Protein AF-A0A933H0W3-F1 (afdb_monomer)

pLDDT: mean 77.15, std 14.76, range [38.09, 90.38]

Radius of gyration: 19.63 Å; Cα contacts (8 Å, |Δi|>4): 93; chains: 1; bounding box: 36×43×75 Å

Foldseek 3Di:
DDDVVVVVVLVPFLCDDPNLLLLLLLLCLLPVVSVVDDPVLSVQLSVQLRVVLVPDDPVVSVVLVVLSVVLQVVCCVVPVGGLSPDDSVSVVVSLVCLCVPPDVVSNVSSVVSSVSSVSSNCVDPVNCVVVVNDPPPPPDDDPPVPPPDD

Mean predicted aligned error: 10.89 Å

Structure (mmCIF, N/CA/C/O backbone):
data_AF-A0A933H0W3-F1
#
_entry.id   AF-A0A933H0W3-F1
#
loop_
_atom_site.group_PDB
_atom_site.id
_atom_site.type_symbol
_atom_site.label_atom_id
_atom_site.label_alt_id
_atom_site.label_comp_id
_atom_site.label_asym_id
_atom_site.label_entity_id
_atom_site.label_seq_id
_atom_site.pdbx_PDB_ins_code
_atom_site.Cartn_x
_atom_site.Cartn_y
_atom_site.Cartn_z
_atom_site.occupancy
_atom_site.B_iso_or_equiv
_atom_site.auth_seq_id
_atom_site.auth_comp_id
_atom_site.auth_asym_id
_atom_site.auth_atom_id
_atom_site.pdbx_PDB_model_num
ATOM 1 N N . MET A 1 1 ? 11.218 25.463 -23.308 1.00 41.47 1 MET A N 1
ATOM 2 C CA . MET A 1 1 ? 11.767 24.186 -23.848 1.00 41.47 1 MET A CA 1
ATOM 3 C C . MET A 1 1 ? 12.612 23.532 -22.749 1.00 41.47 1 MET A C 1
ATOM 5 O O . MET A 1 1 ? 13.811 23.359 -22.886 1.00 41.47 1 MET A O 1
ATOM 9 N N . ASP A 1 2 ? 12.105 23.312 -21.536 1.00 49.50 2 ASP A N 1
ATOM 10 C CA . ASP A 1 2 ? 10.985 22.430 -21.129 1.00 49.50 2 ASP A CA 1
ATOM 11 C C . ASP A 1 2 ? 11.158 20.952 -21.491 1.00 49.50 2 ASP A C 1
ATOM 13 O O . ASP A 1 2 ? 10.230 20.286 -21.919 1.00 49.50 2 ASP A O 1
ATOM 17 N N . ARG A 1 3 ? 12.372 20.418 -21.316 1.00 43.12 3 ARG A N 1
ATOM 18 C CA . ARG A 1 3 ? 12.546 18.977 -21.042 1.00 43.12 3 ARG A CA 1
ATOM 19 C C . ARG A 1 3 ? 13.335 18.702 -19.767 1.00 43.12 3 ARG A C 1
ATOM 21 O O . ARG A 1 3 ? 13.042 17.738 -19.081 1.00 43.12 3 ARG A O 1
ATOM 28 N N . ALA A 1 4 ? 14.273 19.574 -19.390 1.00 41.75 4 ALA A N 1
ATOM 29 C CA . ALA A 1 4 ? 15.079 19.383 -18.179 1.00 41.75 4 ALA A CA 1
ATOM 30 C C . ALA A 1 4 ? 14.308 19.656 -16.867 1.00 41.75 4 ALA A C 1
ATOM 32 O O . ALA A 1 4 ? 14.554 18.995 -15.862 1.00 41.75 4 ALA A O 1
ATOM 33 N N . LYS A 1 5 ? 13.331 20.579 -16.875 1.00 38.09 5 LYS A N 1
ATOM 34 C CA . LYS A 1 5 ? 12.482 20.877 -15.700 1.00 38.09 5 LYS A CA 1
ATOM 35 C C . LYS A 1 5 ? 11.444 19.783 -15.412 1.00 38.09 5 LYS A C 1
ATOM 37 O O . LYS A 1 5 ? 11.081 19.570 -14.255 1.00 38.09 5 LYS A O 1
ATOM 42 N N . GLU A 1 6 ? 11.013 19.062 -16.446 1.00 40.62 6 GLU A N 1
ATOM 43 C CA . GLU A 1 6 ? 10.058 17.952 -16.334 1.00 40.62 6 GLU A CA 1
ATOM 44 C C . GLU A 1 6 ? 10.725 16.671 -15.803 1.00 40.62 6 GLU A C 1
ATOM 46 O O . GLU A 1 6 ? 10.095 15.898 -15.087 1.00 40.62 6 GLU A O 1
ATOM 51 N N . SER A 1 7 ? 12.027 16.491 -16.059 1.00 41.16 7 SER A N 1
ATOM 52 C CA . SER A 1 7 ? 12.838 15.420 -15.463 1.00 41.16 7 SER A CA 1
ATOM 53 C C . SER A 1 7 ? 13.084 15.634 -13.967 1.00 41.16 7 SER A C 1
ATOM 55 O O . SER A 1 7 ? 12.970 14.690 -13.194 1.00 41.16 7 SER A O 1
ATOM 57 N N . ALA A 1 8 ? 13.366 16.872 -13.545 1.00 39.56 8 ALA A N 1
ATOM 58 C CA . ALA A 1 8 ? 13.636 17.192 -12.140 1.00 39.56 8 ALA A CA 1
ATOM 59 C C . ALA A 1 8 ? 12.360 17.203 -11.276 1.00 39.56 8 ALA A C 1
ATOM 61 O O . ALA A 1 8 ? 12.391 16.792 -10.121 1.00 39.56 8 ALA A O 1
ATOM 62 N N . SER A 1 9 ? 11.209 17.581 -11.849 1.00 39.72 9 SER A N 1
ATOM 63 C CA . SER A 1 9 ? 9.909 17.488 -11.157 1.00 39.72 9 SER A CA 1
ATOM 64 C C . SER A 1 9 ? 9.372 16.046 -11.072 1.00 39.72 9 SER A C 1
ATOM 66 O O . SER A 1 9 ? 8.391 15.798 -10.378 1.00 39.72 9 SER A O 1
ATOM 68 N N . ARG A 1 10 ? 10.008 15.088 -11.767 1.00 45.53 10 ARG A N 1
ATOM 69 C CA . ARG A 1 10 ? 9.689 13.649 -11.724 1.00 45.53 10 ARG A CA 1
ATOM 70 C C . ARG A 1 10 ? 10.429 12.879 -10.626 1.00 45.53 10 ARG A C 1
ATOM 72 O O . ARG A 1 10 ? 10.092 11.721 -10.402 1.00 45.53 10 ARG A O 1
ATOM 79 N N . GLU A 1 11 ? 11.400 13.482 -9.938 1.00 44.47 11 GLU A N 1
ATOM 80 C CA . GLU A 1 11 ? 12.130 12.800 -8.855 1.00 44.47 11 GLU A CA 1
ATOM 81 C C . GLU A 1 11 ? 11.410 12.867 -7.495 1.00 44.47 11 GLU A C 1
ATOM 83 O O . GLU A 1 11 ? 11.644 12.023 -6.625 1.00 44.47 11 GLU A O 1
ATOM 88 N N . GLU A 1 12 ? 10.430 13.765 -7.341 1.00 54.31 12 GLU A N 1
ATOM 89 C CA . GLU A 1 12 ? 9.486 13.770 -6.215 1.00 54.31 12 GLU A CA 1
ATOM 90 C C . GLU A 1 12 ? 8.259 12.893 -6.502 1.00 54.31 12 GLU A C 1
ATOM 92 O O . GLU A 1 12 ? 7.108 13.329 -6.465 1.00 54.31 12 GLU A O 1
ATOM 97 N N . GLY A 1 13 ? 8.509 11.621 -6.798 1.00 65.19 13 GLY A N 1
ATOM 98 C CA . GLY A 1 13 ? 7.460 10.622 -6.975 1.00 65.19 13 GLY A CA 1
ATOM 99 C C . GLY A 1 13 ? 6.496 10.531 -5.782 1.00 65.19 13 GLY A C 1
ATOM 100 O O . GLY A 1 13 ? 6.823 10.882 -4.641 1.00 65.19 13 GLY A O 1
ATOM 101 N N . PHE A 1 14 ? 5.296 10.004 -6.022 1.00 75.06 14 PHE A N 1
ATOM 102 C CA . PHE A 1 14 ? 4.338 9.620 -4.984 1.00 75.06 14 PHE A CA 1
ATOM 103 C C . PHE A 1 14 ? 4.996 8.790 -3.875 1.00 75.06 14 PHE A C 1
ATOM 105 O O . PHE A 1 14 ? 4.824 9.076 -2.682 1.00 75.06 14 PHE A O 1
ATOM 112 N N . ALA A 1 15 ? 5.789 7.797 -4.271 1.00 73.25 15 ALA A N 1
ATOM 113 C CA . ALA A 1 15 ? 6.636 7.042 -3.373 1.00 73.25 15 ALA A CA 1
ATOM 114 C C . ALA A 1 15 ? 7.936 7.824 -3.170 1.00 73.25 15 ALA A C 1
ATOM 116 O O . ALA A 1 15 ? 8.951 7.453 -3.738 1.00 73.25 15 ALA A O 1
ATOM 117 N N . SER A 1 16 ? 7.940 8.897 -2.378 1.00 73.62 16 SER A N 1
ATOM 118 C CA . SER A 1 16 ? 9.148 9.647 -1.984 1.00 73.62 16 SER A CA 1
ATOM 119 C C . SER A 1 16 ? 9.323 9.680 -0.460 1.00 73.62 16 SER A C 1
ATOM 121 O O . SER A 1 16 ? 8.357 9.552 0.301 1.00 73.62 16 SER A O 1
ATOM 123 N N . GLY A 1 17 ? 10.577 9.799 -0.003 1.00 78.50 17 GLY A N 1
ATOM 124 C CA . GLY A 1 17 ? 10.944 9.936 1.413 1.00 78.50 17 GLY A CA 1
ATOM 125 C C . GLY A 1 17 ? 10.245 8.934 2.345 1.00 78.50 17 GLY A C 1
ATOM 126 O O . GLY A 1 17 ? 10.244 7.728 2.107 1.00 78.50 17 GLY A O 1
ATOM 127 N N . SER A 1 18 ? 9.593 9.445 3.395 1.00 77.56 18 SER A N 1
ATOM 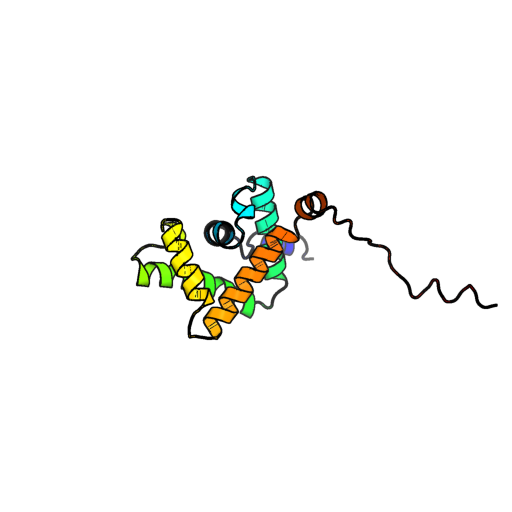128 C CA . SER A 1 18 ? 8.888 8.637 4.409 1.00 77.56 18 SER A CA 1
ATOM 129 C C . SER A 1 18 ? 7.720 7.802 3.849 1.00 77.56 18 SER A C 1
ATOM 131 O O . SER A 1 18 ? 7.378 6.764 4.423 1.00 77.56 18 SER A O 1
ATOM 133 N N . ARG A 1 19 ? 7.124 8.198 2.710 1.00 80.44 19 ARG A N 1
ATOM 134 C CA . ARG A 1 19 ? 6.038 7.428 2.075 1.00 80.44 19 ARG A CA 1
ATOM 135 C C . ARG A 1 19 ? 6.547 6.142 1.433 1.00 80.44 19 ARG A C 1
ATOM 137 O O . ARG A 1 19 ? 5.809 5.163 1.446 1.00 80.44 19 ARG A O 1
ATOM 144 N N . ARG A 1 20 ? 7.796 6.109 0.940 1.00 83.38 20 ARG A N 1
ATOM 145 C CA . ARG A 1 20 ? 8.435 4.873 0.434 1.00 83.38 20 ARG A CA 1
ATOM 146 C C . ARG A 1 20 ? 8.474 3.803 1.515 1.00 83.38 20 ARG A C 1
ATOM 148 O O . ARG A 1 20 ? 8.025 2.685 1.296 1.00 83.38 20 ARG A O 1
ATOM 155 N N . GLU A 1 21 ? 8.951 4.182 2.697 1.00 83.75 21 GLU A N 1
ATOM 156 C CA . GLU A 1 21 ? 9.053 3.285 3.850 1.00 83.75 21 GLU A CA 1
ATOM 157 C C . GLU A 1 21 ? 7.681 2.792 4.315 1.00 83.75 21 GLU A C 1
ATOM 159 O O . GLU A 1 21 ? 7.511 1.619 4.643 1.00 83.75 21 GLU A O 1
ATOM 164 N N . HIS A 1 22 ? 6.678 3.675 4.321 1.00 82.88 22 HIS A N 1
ATOM 165 C CA . HIS A 1 22 ? 5.312 3.291 4.668 1.00 82.88 22 HIS A CA 1
ATOM 166 C C . HIS A 1 22 ? 4.738 2.304 3.636 1.00 82.88 22 HIS A C 1
ATOM 168 O O . HIS A 1 22 ? 4.234 1.247 4.014 1.00 82.88 22 HIS A O 1
ATOM 174 N N . LEU A 1 23 ? 4.841 2.618 2.341 1.00 84.38 23 LEU A N 1
ATOM 175 C CA . LEU A 1 23 ? 4.374 1.749 1.257 1.00 84.38 23 LEU A CA 1
ATOM 176 C C . LEU A 1 23 ? 5.039 0.376 1.309 1.00 84.38 23 LEU A C 1
ATOM 178 O O . LEU A 1 23 ? 4.353 -0.633 1.174 1.00 84.38 23 LEU A O 1
ATOM 182 N N . TRP A 1 24 ? 6.347 0.338 1.563 1.00 86.44 24 TRP A N 1
ATOM 183 C CA . TRP A 1 24 ? 7.088 -0.908 1.703 1.00 86.44 24 TRP A CA 1
ATOM 184 C C . TRP A 1 24 ? 6.593 -1.751 2.885 1.00 86.44 24 TRP A C 1
ATOM 186 O O . TRP A 1 24 ? 6.291 -2.929 2.713 1.00 86.44 24 TRP A O 1
ATOM 196 N N . ALA A 1 25 ? 6.397 -1.141 4.059 1.00 85.12 25 ALA A N 1
ATOM 197 C CA . ALA A 1 25 ? 5.886 -1.842 5.239 1.00 85.12 25 ALA A CA 1
ATOM 198 C C . ALA A 1 25 ? 4.480 -2.440 5.032 1.00 85.12 25 ALA A C 1
ATOM 200 O O . ALA A 1 25 ? 4.128 -3.429 5.679 1.00 85.12 25 ALA A O 1
ATOM 201 N N . ILE A 1 26 ? 3.664 -1.843 4.155 1.00 85.44 26 ILE A N 1
ATOM 202 C CA . ILE A 1 26 ? 2.382 -2.419 3.725 1.00 85.44 26 ILE A CA 1
ATOM 203 C C . ILE A 1 26 ? 2.614 -3.544 2.702 1.00 85.44 26 ILE A C 1
ATOM 205 O O . ILE A 1 26 ? 2.007 -4.611 2.821 1.00 85.44 26 ILE A O 1
ATOM 209 N N . ALA A 1 27 ? 3.489 -3.325 1.715 1.00 85.94 27 ALA A N 1
ATOM 210 C CA . ALA A 1 27 ? 3.798 -4.283 0.654 1.00 85.94 27 ALA A CA 1
ATOM 211 C C . ALA A 1 27 ? 4.266 -5.634 1.207 1.00 85.94 27 ALA A C 1
ATOM 213 O O . ALA A 1 27 ? 3.737 -6.661 0.794 1.00 85.94 27 ALA A O 1
ATOM 214 N N . GLU A 1 28 ? 5.161 -5.637 2.200 1.00 86.75 28 GLU A N 1
ATOM 215 C CA . GLU A 1 28 ? 5.667 -6.855 2.855 1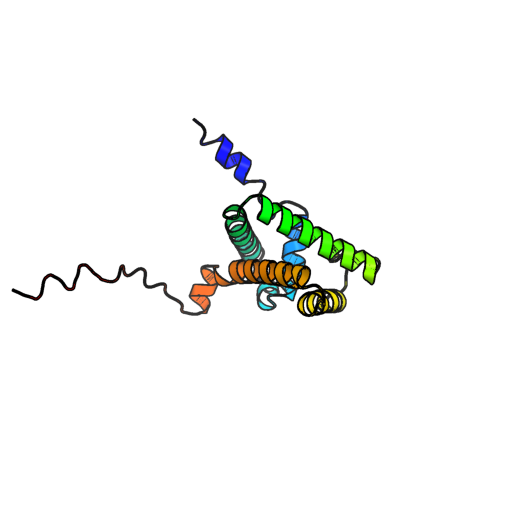.00 86.75 28 GLU A CA 1
ATOM 216 C C . GLU A 1 28 ? 4.564 -7.738 3.455 1.00 86.75 28 GLU A C 1
ATOM 21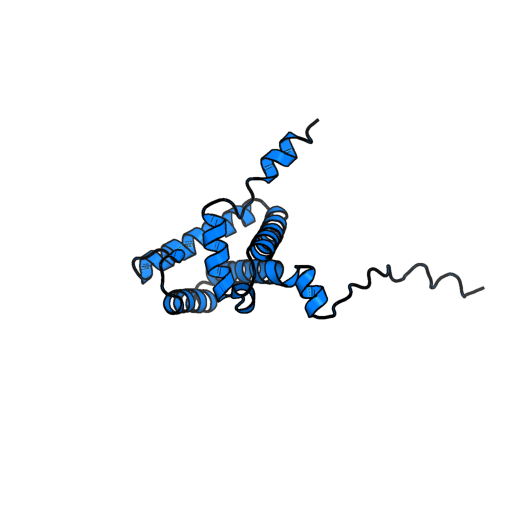8 O O . GLU A 1 28 ? 4.730 -8.950 3.602 1.00 86.75 28 GLU A O 1
ATOM 223 N N . ARG A 1 29 ? 3.435 -7.139 3.847 1.00 86.44 29 ARG A N 1
ATOM 224 C CA . ARG A 1 29 ? 2.309 -7.869 4.445 1.00 86.44 29 ARG A CA 1
ATOM 225 C C . ARG A 1 29 ? 1.273 -8.283 3.411 1.00 86.44 29 ARG A C 1
ATOM 227 O O . ARG A 1 29 ? 0.703 -9.362 3.522 1.00 86.44 29 ARG A O 1
ATOM 234 N N . ILE A 1 30 ? 1.032 -7.440 2.408 1.00 83.88 30 ILE A N 1
ATOM 235 C CA . ILE A 1 30 ? 0.045 -7.705 1.353 1.00 83.88 30 ILE A CA 1
ATOM 236 C C . ILE A 1 30 ? 0.582 -8.682 0.303 1.00 83.88 30 ILE A C 1
ATOM 238 O O . ILE A 1 30 ? -0.181 -9.487 -0.229 1.00 83.88 30 ILE A O 1
ATOM 242 N N . VAL A 1 31 ? 1.882 -8.623 0.017 1.00 82.00 31 VAL A N 1
ATOM 243 C CA . VAL A 1 31 ? 2.577 -9.469 -0.953 1.00 82.00 31 VAL A CA 1
ATOM 244 C C . VAL A 1 31 ? 3.679 -10.223 -0.203 1.00 82.00 31 VAL A C 1
ATOM 246 O O . VAL A 1 31 ? 4.818 -9.768 -0.179 1.00 82.00 31 VAL A O 1
ATOM 249 N N . PRO A 1 32 ? 3.383 -11.378 0.426 1.00 75.06 32 PRO A N 1
ATOM 250 C CA . PRO A 1 32 ? 4.378 -12.129 1.197 1.00 75.06 32 PRO A CA 1
ATOM 251 C C . PRO A 1 32 ? 5.682 -12.440 0.435 1.00 75.06 32 PRO A C 1
ATOM 253 O O . PRO A 1 32 ? 6.749 -12.388 1.046 1.00 75.06 32 PRO A O 1
ATOM 256 N N . PRO A 1 33 ? 5.660 -12.706 -0.890 1.00 74.00 33 PRO A N 1
ATOM 257 C CA . PRO A 1 33 ? 6.890 -12.847 -1.668 1.00 74.00 33 PRO A CA 1
ATOM 258 C C . PRO A 1 33 ? 7.752 -11.578 -1.741 1.00 74.00 33 PRO A C 1
ATOM 260 O O . PRO A 1 33 ? 8.966 -11.694 -1.881 1.00 74.00 33 PRO A O 1
ATOM 263 N N . ALA A 1 34 ? 7.169 -10.380 -1.601 1.00 75.06 34 ALA A N 1
ATOM 264 C CA . ALA A 1 34 ? 7.916 -9.124 -1.637 1.00 75.06 34 ALA A CA 1
ATOM 265 C C . ALA A 1 34 ? 8.885 -8.971 -0.451 1.00 75.06 34 ALA A C 1
ATOM 267 O O . ALA A 1 34 ? 9.901 -8.300 -0.585 1.00 75.06 34 ALA A O 1
ATOM 268 N N . ALA A 1 35 ? 8.633 -9.647 0.677 1.00 76.88 35 ALA A N 1
ATOM 269 C CA . ALA A 1 35 ? 9.538 -9.642 1.832 1.00 76.88 35 ALA A CA 1
ATOM 270 C C . ALA A 1 35 ? 10.896 -10.322 1.558 1.00 76.88 35 ALA A C 1
ATOM 272 O O . ALA A 1 35 ? 11.814 -10.199 2.362 1.00 76.88 35 ALA A O 1
ATOM 273 N N . ARG A 1 36 ? 11.024 -11.060 0.447 1.00 80.50 36 ARG A N 1
ATOM 274 C CA . ARG A 1 36 ? 12.268 -11.725 0.023 1.00 80.50 36 ARG A CA 1
ATOM 275 C C . ARG A 1 36 ? 13.049 -10.939 -1.030 1.00 80.50 36 ARG A C 1
ATOM 277 O O . ARG A 1 36 ? 14.067 -11.425 -1.507 1.00 80.50 36 ARG A O 1
ATOM 284 N N . LEU A 1 37 ? 12.555 -9.768 -1.421 1.00 82.25 37 LEU A N 1
ATOM 285 C CA . LEU A 1 37 ? 13.209 -8.939 -2.422 1.00 82.25 37 LEU A CA 1
ATOM 286 C C . LEU A 1 37 ? 14.452 -8.270 -1.846 1.00 82.25 37 LEU A C 1
ATOM 288 O O . LEU A 1 37 ? 14.452 -7.806 -0.707 1.00 82.25 37 LEU A O 1
ATOM 292 N N . ASP A 1 38 ? 15.497 -8.213 -2.664 1.00 84.81 38 ASP A N 1
ATOM 293 C CA . ASP A 1 38 ? 16.695 -7.441 -2.379 1.00 84.81 38 ASP A CA 1
ATOM 294 C C . ASP A 1 38 ? 16.436 -5.935 -2.57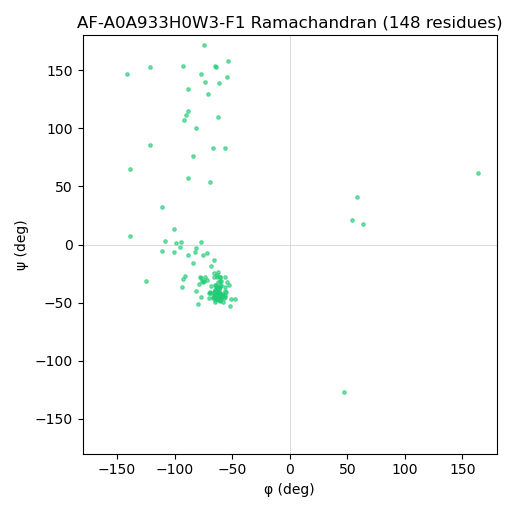3 1.00 84.81 38 ASP A C 1
ATOM 296 O O . ASP A 1 38 ? 15.387 -5.503 -3.064 1.00 84.81 38 ASP A O 1
ATOM 300 N N . GLU A 1 39 ? 17.400 -5.101 -2.182 1.00 83.88 39 GLU A N 1
ATOM 301 C CA . GLU A 1 39 ? 17.245 -3.643 -2.261 1.00 83.88 39 GLU A CA 1
ATOM 302 C C . GLU A 1 39 ? 17.055 -3.162 -3.714 1.00 83.88 39 GLU A C 1
ATOM 304 O O . GLU A 1 39 ? 16.297 -2.225 -3.971 1.00 83.88 39 GLU A O 1
ATOM 309 N N . SER A 1 40 ? 17.667 -3.842 -4.692 1.00 84.44 40 SER A N 1
ATOM 310 C CA . SER A 1 40 ? 17.512 -3.506 -6.112 1.00 84.44 40 SER A CA 1
ATOM 311 C C . SER A 1 40 ? 16.079 -3.758 -6.604 1.00 84.44 40 SER A C 1
ATOM 313 O O . SER A 1 40 ? 15.454 -2.869 -7.197 1.00 84.44 40 SER A O 1
ATOM 315 N N . ALA A 1 41 ? 15.505 -4.914 -6.259 1.00 84.19 41 ALA A N 1
ATOM 316 C CA . ALA A 1 41 ? 14.117 -5.255 -6.531 1.00 84.19 41 ALA A CA 1
ATOM 317 C C . ALA A 1 41 ? 13.129 -4.353 -5.788 1.00 84.19 41 ALA A C 1
ATOM 319 O O . ALA A 1 41 ? 12.071 -4.023 -6.328 1.00 84.19 41 ALA A O 1
ATOM 320 N N . ARG A 1 42 ? 13.464 -3.926 -4.566 1.00 87.88 42 ARG A N 1
ATOM 321 C CA . ARG A 1 42 ? 12.671 -2.963 -3.793 1.00 87.88 42 ARG A CA 1
ATOM 322 C C . ARG A 1 42 ? 12.593 -1.609 -4.495 1.00 87.88 42 ARG A C 1
ATOM 324 O O . ARG A 1 42 ? 11.505 -1.041 -4.613 1.00 87.88 42 ARG A O 1
ATOM 331 N N . ILE A 1 43 ? 13.716 -1.097 -4.998 1.00 87.19 43 ILE A N 1
ATOM 332 C CA . ILE A 1 43 ? 13.756 0.164 -5.753 1.00 87.19 43 ILE A CA 1
ATOM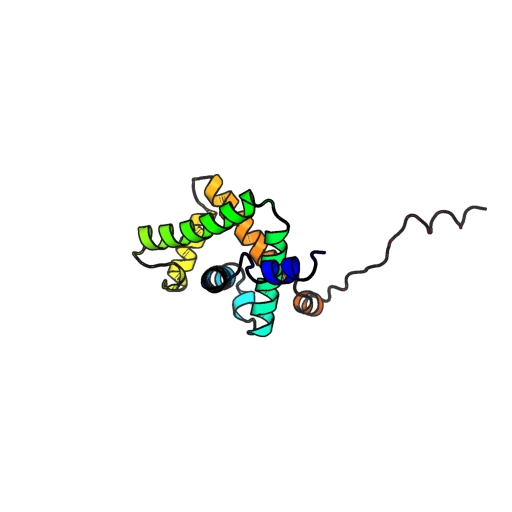 333 C C . ILE A 1 43 ? 12.944 0.043 -7.048 1.00 87.19 43 ILE A C 1
ATOM 335 O O . ILE A 1 43 ? 12.166 0.941 -7.377 1.00 87.19 43 ILE A O 1
ATOM 339 N N . GLU A 1 44 ? 13.093 -1.066 -7.775 1.00 87.19 44 GLU A N 1
ATOM 340 C CA . GLU A 1 44 ? 12.337 -1.335 -9.000 1.00 87.19 44 GLU A CA 1
ATOM 341 C C . GLU A 1 44 ? 10.825 -1.402 -8.743 1.00 87.19 44 GLU A C 1
ATOM 343 O O . GLU A 1 44 ? 10.054 -0.721 -9.421 1.00 87.19 44 GLU A O 1
ATOM 348 N N . PHE A 1 45 ? 10.409 -2.150 -7.718 1.00 88.50 45 PHE A N 1
ATOM 349 C CA . PHE A 1 45 ? 9.025 -2.230 -7.255 1.00 88.50 45 PHE A CA 1
ATOM 350 C C . PHE A 1 45 ? 8.442 -0.837 -7.001 1.00 88.50 45 PHE A C 1
ATOM 352 O O . PHE A 1 45 ? 7.390 -0.483 -7.538 1.00 88.50 45 PHE A O 1
ATOM 359 N N . LEU A 1 46 ? 9.142 -0.022 -6.205 1.00 88.25 46 LEU A N 1
ATOM 360 C CA . LEU A 1 46 ? 8.676 1.317 -5.853 1.00 88.25 46 LEU A CA 1
ATOM 361 C C . LEU A 1 46 ? 8.581 2.212 -7.090 1.00 88.25 46 LEU A C 1
ATOM 363 O O . LEU A 1 46 ? 7.632 2.982 -7.190 1.00 88.25 46 LEU A O 1
ATOM 367 N N . ARG A 1 47 ? 9.500 2.079 -8.055 1.00 88.00 47 ARG A N 1
ATOM 368 C CA . ARG A 1 47 ? 9.468 2.824 -9.323 1.00 88.00 47 ARG A CA 1
ATOM 369 C C . ARG A 1 47 ? 8.254 2.458 -10.183 1.00 88.00 47 ARG A C 1
ATOM 371 O O . ARG A 1 47 ? 7.650 3.343 -10.785 1.00 88.00 47 ARG A O 1
ATOM 378 N N . ILE A 1 48 ? 7.881 1.179 -10.234 1.00 88.75 48 ILE A N 1
ATOM 379 C CA . ILE A 1 48 ? 6.681 0.718 -10.952 1.00 88.75 48 ILE A CA 1
ATOM 380 C C . ILE A 1 48 ? 5.422 1.285 -10.294 1.00 88.75 48 ILE A C 1
ATOM 382 O O . ILE A 1 48 ? 4.567 1.839 -10.986 1.00 88.75 48 ILE A O 1
ATOM 386 N N . VAL A 1 49 ? 5.323 1.190 -8.964 1.00 89.12 49 VAL A N 1
ATOM 387 C CA . VAL A 1 49 ? 4.200 1.765 -8.206 1.00 89.12 49 VAL A CA 1
ATOM 388 C C . VAL A 1 49 ? 4.114 3.271 -8.440 1.00 89.12 49 VAL A C 1
ATOM 390 O O . VAL A 1 49 ? 3.032 3.793 -8.695 1.00 89.12 49 VAL A O 1
ATOM 393 N N . ASP A 1 50 ? 5.249 3.964 -8.397 1.00 89.44 50 ASP A N 1
ATOM 394 C CA . ASP A 1 50 ? 5.323 5.407 -8.591 1.00 89.44 50 ASP A CA 1
ATOM 395 C C . ASP A 1 50 ? 4.813 5.832 -9.972 1.00 89.44 50 ASP A C 1
ATOM 397 O O . ASP A 1 50 ? 3.932 6.686 -10.079 1.00 89.44 50 ASP A O 1
ATOM 401 N N . ARG A 1 51 ? 5.269 5.146 -11.027 1.00 86.94 51 ARG A N 1
ATOM 402 C CA . ARG A 1 51 ? 4.784 5.349 -12.397 1.00 86.94 51 ARG A CA 1
ATOM 403 C C . ARG A 1 51 ? 3.284 5.083 -12.516 1.00 86.94 51 ARG A C 1
ATOM 405 O O . ARG A 1 51 ? 2.558 5.899 -13.081 1.00 86.94 51 ARG A O 1
ATOM 412 N N . ALA A 1 52 ? 2.810 3.979 -11.942 1.00 87.12 52 ALA A N 1
ATOM 413 C CA . ALA A 1 52 ? 1.400 3.603 -11.977 1.00 87.12 52 ALA A CA 1
ATOM 414 C C . ALA A 1 52 ? 0.491 4.613 -11.255 1.00 87.12 52 ALA A C 1
ATOM 416 O O . ALA A 1 52 ? -0.687 4.733 -11.604 1.00 87.12 52 ALA A O 1
ATOM 417 N N . VAL A 1 53 ? 1.016 5.331 -10.254 1.00 88.69 53 VAL A N 1
ATOM 418 C CA . VAL A 1 53 ? 0.313 6.426 -9.572 1.00 88.69 53 VAL A CA 1
ATOM 419 C C . VAL A 1 53 ? 0.401 7.729 -10.369 1.00 88.69 53 VAL A C 1
ATOM 421 O O . VAL A 1 53 ? -0.607 8.427 -10.476 1.00 88.69 53 VAL A O 1
ATOM 424 N N . ALA A 1 54 ? 1.551 8.039 -10.971 1.00 87.81 54 ALA A N 1
ATOM 425 C CA . ALA A 1 54 ? 1.745 9.239 -11.788 1.00 87.81 54 ALA A CA 1
ATOM 426 C C . ALA A 1 54 ? 0.810 9.292 -13.011 1.00 87.81 54 ALA A C 1
ATOM 428 O O . ALA A 1 54 ? 0.362 10.367 -13.400 1.00 87.81 54 ALA A O 1
ATOM 429 N N . GLU A 1 55 ? 0.452 8.135 -13.574 1.00 88.06 55 GLU A N 1
ATOM 430 C CA . GLU A 1 55 ? -0.518 8.011 -14.674 1.00 88.06 55 GLU A CA 1
ATOM 431 C C . GLU A 1 55 ? -1.977 8.277 -14.242 1.00 88.06 55 GLU A C 1
ATOM 433 O O . GLU A 1 55 ? -2.882 8.335 -15.077 1.00 88.06 55 GLU A O 1
ATOM 438 N N . ARG A 1 56 ? -2.247 8.436 -12.938 1.00 86.00 56 ARG A N 1
ATOM 439 C CA . ARG A 1 56 ? -3.594 8.704 -12.408 1.00 86.00 56 ARG A CA 1
ATOM 440 C C . ARG A 1 56 ? -3.858 10.203 -12.269 1.00 86.00 56 ARG A C 1
ATOM 442 O O . ARG A 1 56 ? -2.929 10.969 -12.016 1.00 86.00 56 ARG A O 1
ATOM 449 N N . PRO A 1 57 ? -5.133 10.637 -12.325 1.00 89.50 57 PRO A N 1
ATOM 450 C CA . PRO A 1 57 ? -5.498 12.026 -12.059 1.00 89.50 57 PRO A CA 1
ATOM 451 C C . PRO A 1 57 ? -4.974 12.505 -10.700 1.00 89.50 57 PRO A C 1
ATOM 453 O O . PRO A 1 57 ? -5.014 11.758 -9.721 1.00 89.50 57 PRO A O 1
ATOM 456 N N . ALA A 1 58 ? -4.564 13.773 -10.601 1.00 85.62 58 ALA A N 1
ATOM 457 C CA . ALA A 1 58 ? -3.989 14.343 -9.376 1.00 85.62 58 ALA A CA 1
ATOM 458 C C . ALA A 1 58 ? -4.888 14.169 -8.133 1.00 85.62 58 ALA A C 1
ATOM 460 O O . ALA A 1 58 ? -4.394 13.970 -7.023 1.00 85.62 58 ALA A O 1
ATOM 461 N N . ALA A 1 59 ? -6.214 14.185 -8.313 1.00 86.62 59 ALA A N 1
ATOM 462 C CA . ALA A 1 59 ? -7.171 13.898 -7.246 1.00 86.62 59 ALA A CA 1
ATOM 463 C C . ALA A 1 59 ? -6.985 12.486 -6.660 1.00 86.62 59 ALA A C 1
ATOM 465 O O . ALA A 1 59 ? -6.978 12.323 -5.443 1.00 86.62 59 ALA A O 1
ATOM 466 N N . VAL A 1 60 ? -6.764 11.482 -7.513 1.00 85.06 60 VAL A N 1
ATOM 467 C CA . VAL A 1 60 ? -6.539 10.089 -7.102 1.00 85.06 60 VAL A CA 1
ATOM 468 C C . VAL A 1 60 ? -5.191 9.945 -6.397 1.00 85.06 60 VAL A C 1
ATOM 470 O O . VAL A 1 60 ? -5.114 9.291 -5.362 1.00 85.06 60 VAL A O 1
ATOM 473 N N . GLN A 1 61 ? -4.141 10.611 -6.883 1.00 87.31 61 GLN A N 1
ATOM 474 C CA . GLN A 1 61 ? -2.828 10.605 -6.221 1.00 87.31 61 GLN A CA 1
ATOM 475 C C . GLN A 1 61 ? -2.915 11.161 -4.790 1.00 87.31 61 GLN A C 1
ATOM 477 O O . GLN A 1 61 ? -2.397 10.566 -3.842 1.00 87.31 61 GLN A O 1
ATOM 482 N N . ARG A 1 62 ? -3.641 12.275 -4.612 1.00 86.81 62 ARG A N 1
ATOM 483 C CA . ARG A 1 62 ? -3.904 12.870 -3.292 1.00 86.81 62 ARG A CA 1
ATOM 484 C C . ARG A 1 62 ? -4.742 11.950 -2.407 1.00 86.81 62 ARG A C 1
ATOM 486 O O . ARG A 1 62 ? -4.420 11.803 -1.233 1.00 86.81 62 ARG A O 1
ATOM 493 N N . GLN A 1 63 ? -5.776 11.310 -2.957 1.00 89.00 63 GLN A N 1
ATOM 494 C CA . GLN A 1 63 ? -6.597 10.336 -2.229 1.00 89.00 63 GLN A CA 1
ATOM 495 C C . GLN A 1 63 ? -5.769 9.144 -1.741 1.00 89.00 63 GLN A C 1
ATOM 497 O O . GLN A 1 63 ? -5.932 8.733 -0.598 1.00 89.00 63 GLN A O 1
ATOM 502 N N . LEU A 1 64 ? -4.850 8.627 -2.561 1.00 87.19 64 LEU A N 1
ATOM 503 C CA . LEU A 1 64 ? -3.932 7.558 -2.161 1.00 87.19 64 LEU A CA 1
ATOM 504 C C . LEU A 1 64 ? -2.988 8.018 -1.046 1.00 87.19 64 LEU A C 1
ATOM 506 O O . LEU A 1 64 ? -2.797 7.298 -0.069 1.00 87.19 64 LEU A O 1
ATOM 510 N N . GLY A 1 65 ? -2.443 9.233 -1.147 1.00 86.25 65 GLY A N 1
ATOM 511 C CA . GLY A 1 65 ? -1.600 9.809 -0.097 1.00 86.25 65 GLY A CA 1
ATOM 512 C C . GLY A 1 65 ? -2.358 9.981 1.221 1.00 86.25 65 GLY A C 1
ATOM 513 O O . GLY A 1 65 ? -1.867 9.583 2.276 1.00 86.25 65 GLY A O 1
ATOM 514 N N . LEU A 1 66 ? -3.588 10.498 1.156 1.00 87.25 66 LEU A N 1
ATOM 515 C CA . LEU A 1 66 ? -4.477 10.631 2.310 1.00 87.25 66 LEU A CA 1
ATOM 516 C C . LEU A 1 66 ? -4.856 9.265 2.891 1.00 87.25 66 LEU A C 1
ATOM 518 O O . LEU A 1 66 ? -4.939 9.119 4.106 1.00 87.25 66 LEU A O 1
ATOM 522 N N . PHE A 1 67 ? -5.042 8.253 2.043 1.00 88.44 67 PHE A N 1
ATOM 523 C CA . PHE A 1 67 ? -5.327 6.894 2.487 1.00 88.44 67 PHE A CA 1
ATOM 524 C C . PHE A 1 67 ? -4.158 6.302 3.287 1.00 88.44 67 PHE A C 1
ATOM 526 O O .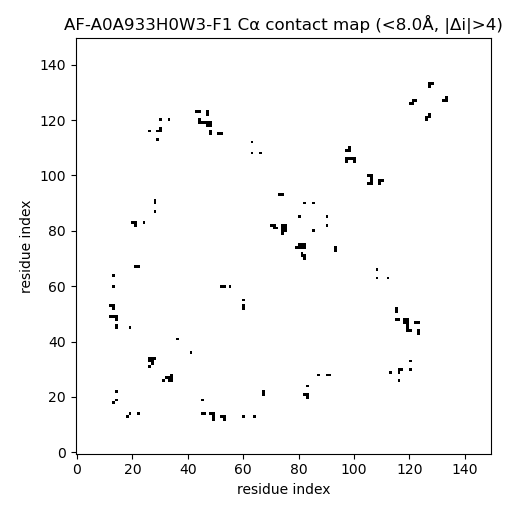 PHE A 1 67 ? -4.393 5.692 4.324 1.00 88.44 67 PHE A O 1
ATOM 533 N N . LEU A 1 68 ? -2.903 6.539 2.888 1.00 87.62 68 LEU A N 1
ATOM 534 C CA . LEU A 1 68 ? -1.737 6.124 3.686 1.00 87.62 68 LEU A CA 1
ATOM 535 C C . LEU A 1 68 ? -1.700 6.817 5.056 1.00 87.62 68 LEU A C 1
ATOM 537 O O . LEU A 1 68 ? -1.459 6.169 6.073 1.00 87.62 68 LEU A O 1
ATOM 541 N N . VAL A 1 69 ? -2.002 8.119 5.102 1.00 87.44 69 VAL A N 1
ATOM 542 C CA . VAL A 1 69 ? -2.128 8.852 6.373 1.00 87.44 69 VAL A CA 1
ATOM 543 C C . VAL A 1 69 ? -3.246 8.258 7.226 1.00 87.44 69 VAL A C 1
ATOM 545 O O . VAL A 1 69 ? -3.066 8.060 8.422 1.00 87.44 69 VAL A O 1
ATOM 548 N N . LEU A 1 70 ? -4.380 7.911 6.619 1.00 87.69 70 LEU A N 1
ATOM 549 C CA . LEU A 1 70 ? -5.500 7.281 7.309 1.00 87.69 70 LEU A CA 1
ATOM 550 C C . LEU A 1 70 ? -5.127 5.917 7.904 1.00 87.69 70 LEU A C 1
ATOM 552 O O . LEU A 1 70 ? -5.568 5.608 9.007 1.00 87.69 70 LEU A O 1
ATOM 556 N N . VAL A 1 71 ? -4.299 5.120 7.220 1.00 85.56 71 VAL A N 1
ATOM 557 C CA . VAL A 1 71 ? -3.770 3.855 7.761 1.00 85.56 71 VAL A CA 1
ATOM 558 C C . VAL A 1 71 ? -2.923 4.111 9.012 1.00 85.56 71 VAL A C 1
ATOM 560 O O . VAL A 1 71 ? -3.101 3.417 10.015 1.00 85.56 71 VAL A O 1
ATOM 563 N N . ASP A 1 72 ? -2.056 5.129 8.996 1.00 85.56 72 ASP A N 1
ATOM 564 C CA . ASP A 1 72 ? -1.273 5.523 10.176 1.00 85.56 72 ASP A CA 1
ATOM 565 C C . ASP A 1 72 ? -2.161 6.052 11.310 1.00 85.56 72 ASP A C 1
ATOM 567 O O . ASP A 1 72 ? -1.989 5.651 12.460 1.00 85.56 72 ASP A O 1
ATOM 571 N N . VAL A 1 73 ? -3.142 6.903 11.003 1.00 85.62 73 VAL A N 1
ATOM 572 C CA . VAL A 1 73 ? -4.105 7.423 11.986 1.00 85.62 73 VAL A CA 1
ATOM 573 C C . VAL A 1 73 ? -4.906 6.283 12.607 1.00 85.62 73 VAL A C 1
ATOM 575 O O . VAL A 1 73 ? -5.077 6.251 13.820 1.00 85.62 73 VAL A O 1
ATOM 578 N N . LEU A 1 74 ? -5.348 5.309 11.812 1.00 83.31 74 LEU A N 1
ATOM 579 C CA . LEU A 1 74 ? -6.067 4.135 12.302 1.00 83.31 74 LEU A CA 1
ATOM 580 C C . LEU A 1 74 ? -5.180 3.258 13.199 1.00 83.31 74 LEU A C 1
ATOM 582 O O . LEU A 1 74 ? -5.644 2.760 14.226 1.00 83.31 74 LEU A O 1
ATOM 586 N N . ALA A 1 75 ? -3.904 3.090 12.841 1.00 84.56 75 ALA A N 1
ATOM 587 C CA . ALA A 1 75 ? -2.925 2.393 13.669 1.00 84.56 75 ALA A CA 1
ATOM 588 C C . ALA A 1 75 ? -2.721 3.099 15.018 1.00 84.56 75 ALA A C 1
ATOM 590 O O . ALA A 1 75 ? -2.766 2.450 16.068 1.00 84.56 75 ALA A O 1
ATOM 591 N N . VAL A 1 76 ? -2.591 4.428 15.004 1.00 85.69 76 VAL A N 1
ATOM 592 C CA . VAL A 1 76 ? -2.465 5.244 16.217 1.00 85.69 76 VAL A CA 1
ATOM 593 C C . VAL A 1 76 ? -3.743 5.184 17.052 1.00 85.69 76 VAL A C 1
ATOM 595 O O . VAL A 1 76 ? -3.665 4.928 18.247 1.00 85.69 76 VAL A O 1
ATOM 598 N N . LEU A 1 77 ? -4.921 5.321 16.445 1.00 84.56 77 LEU A N 1
ATOM 599 C CA . LEU A 1 77 ? -6.200 5.300 17.156 1.00 84.56 77 LEU A CA 1
ATOM 600 C C . LEU A 1 77 ? -6.467 3.945 17.828 1.00 84.56 77 LEU A C 1
ATOM 602 O O . LEU A 1 77 ? -7.007 3.888 18.927 1.00 84.56 77 LEU A O 1
ATOM 606 N N . ARG A 1 78 ? -6.087 2.840 17.176 1.00 81.38 78 ARG A N 1
ATOM 607 C CA . ARG A 1 78 ? -6.387 1.485 17.664 1.00 81.38 78 ARG A CA 1
ATOM 608 C C . ARG A 1 78 ? -5.296 0.904 18.565 1.00 81.38 78 ARG A C 1
ATOM 610 O O . ARG A 1 78 ? -5.578 -0.002 19.346 1.00 81.38 78 ARG A O 1
ATOM 617 N N . ARG A 1 79 ? -4.040 1.338 18.408 1.00 79.88 79 ARG A N 1
ATOM 618 C CA . ARG A 1 79 ? -2.857 0.717 19.041 1.00 79.88 79 ARG A CA 1
ATOM 619 C C . ARG A 1 79 ? -1.833 1.723 19.587 1.00 79.88 79 ARG A C 1
ATOM 621 O O . ARG A 1 79 ? -0.752 1.297 19.989 1.00 79.88 79 ARG A O 1
ATOM 628 N N . PHE A 1 80 ? -2.140 3.023 19.589 1.00 81.12 80 PHE A N 1
ATOM 629 C CA . PHE A 1 80 ? -1.280 4.121 20.067 1.00 81.12 80 PHE A CA 1
ATOM 630 C C . PHE A 1 80 ? 0.122 4.171 19.429 1.00 81.12 80 PHE A C 1
ATOM 632 O O . PHE A 1 80 ? 1.053 4.755 19.981 1.00 81.12 80 PHE A O 1
ATOM 639 N N . ARG A 1 81 ? 0.306 3.548 18.258 1.00 80.56 81 ARG A N 1
ATOM 640 C CA . ARG A 1 81 ? 1.581 3.499 17.525 1.00 80.56 81 ARG A CA 1
ATOM 641 C C . ARG A 1 81 ? 1.329 3.633 16.026 1.00 80.56 81 ARG A C 1
ATOM 643 O O . ARG A 1 81 ? 0.325 3.134 15.528 1.00 80.56 81 ARG A O 1
ATOM 650 N N . THR A 1 82 ? 2.253 4.271 15.307 1.00 79.56 82 THR A N 1
ATOM 651 C CA . THR A 1 82 ? 2.214 4.348 13.836 1.00 79.56 82 THR A CA 1
ATOM 652 C C . THR A 1 82 ? 2.353 2.964 13.211 1.00 79.56 82 THR A C 1
ATOM 654 O O . THR A 1 82 ? 2.979 2.073 13.796 1.00 79.56 82 THR A O 1
ATOM 657 N N . PHE A 1 83 ? 1.806 2.775 12.007 1.00 78.19 83 PHE A N 1
ATOM 658 C CA . PHE A 1 83 ? 1.740 1.466 11.352 1.00 78.19 83 PHE A CA 1
ATOM 659 C C . PHE A 1 83 ? 3.132 0.833 11.204 1.00 78.19 83 PHE A C 1
ATOM 661 O O . PHE A 1 83 ? 3.341 -0.341 11.512 1.00 78.19 83 PHE A O 1
ATOM 668 N N . ARG A 1 84 ? 4.128 1.659 10.862 1.00 77.38 84 ARG A N 1
ATOM 669 C CA . ARG A 1 84 ? 5.543 1.271 10.739 1.00 77.38 84 ARG A CA 1
ATOM 670 C C . ARG A 1 84 ? 6.170 0.740 12.031 1.00 77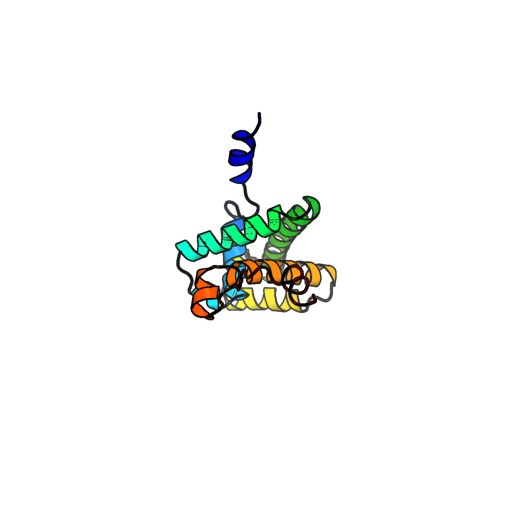.38 84 ARG A C 1
ATOM 672 O O . ARG A 1 84 ? 7.115 -0.038 11.967 1.00 77.38 84 ARG A O 1
ATOM 679 N N . ARG A 1 85 ? 5.686 1.160 13.203 1.00 77.44 85 ARG A N 1
ATOM 680 C CA . ARG A 1 85 ? 6.225 0.748 14.514 1.00 77.44 85 ARG A CA 1
ATOM 681 C C . ARG A 1 85 ? 5.464 -0.423 15.132 1.00 77.44 85 ARG A C 1
ATOM 683 O O . ARG A 1 85 ? 5.820 -0.878 16.218 1.00 77.44 85 ARG A O 1
ATOM 690 N N . LEU A 1 86 ? 4.409 -0.905 14.475 1.00 80.31 86 LEU A N 1
ATOM 691 C CA . LEU A 1 86 ? 3.644 -2.044 14.967 1.00 80.31 86 LEU A CA 1
ATOM 692 C C . LEU A 1 86 ? 4.371 -3.368 14.709 1.00 80.31 86 LEU A C 1
ATOM 694 O O . LEU A 1 86 ? 5.037 -3.496 13.677 1.00 80.31 86 LEU A O 1
ATOM 698 N N . PRO A 1 87 ? 4.222 -4.363 15.604 1.00 80.81 87 PRO A N 1
ATOM 699 C CA . PRO A 1 87 ? 4.683 -5.720 15.340 1.00 80.81 87 PRO A CA 1
ATOM 700 C C . PRO A 1 87 ? 3.900 -6.341 14.167 1.00 80.81 87 PRO A C 1
ATOM 702 O O . PRO A 1 87 ? 2.740 -5.967 13.955 1.00 80.81 87 PRO A O 1
ATOM 705 N N . PRO A 1 88 ? 4.479 -7.309 13.429 1.00 77.81 88 PRO A N 1
ATOM 706 C CA . PRO A 1 88 ? 3.883 -7.861 12.208 1.00 77.81 88 PRO A CA 1
ATOM 707 C C . PRO A 1 88 ? 2.425 -8.320 12.365 1.00 77.81 88 PRO A C 1
ATOM 709 O O . PRO A 1 88 ? 1.572 -7.894 11.593 1.00 77.81 88 PRO A O 1
ATOM 712 N N . GLY A 1 89 ? 2.097 -9.065 13.427 1.00 80.44 89 GLY A N 1
ATOM 713 C CA . GLY A 1 89 ? 0.722 -9.531 13.662 1.00 80.44 89 GLY A CA 1
ATOM 714 C C . GLY A 1 89 ? -0.289 -8.407 13.943 1.00 80.44 89 GLY A C 1
ATOM 715 O O . GLY A 1 89 ? -1.467 -8.520 13.610 1.00 80.44 89 GLY A O 1
ATOM 716 N N . ALA A 1 90 ? 0.153 -7.276 14.507 1.00 80.88 90 ALA A N 1
ATOM 717 C CA . ALA A 1 90 ? -0.714 -6.112 14.694 1.00 80.88 90 ALA A CA 1
ATOM 718 C C . ALA A 1 90 ? -0.939 -5.345 13.382 1.00 80.88 90 ALA A C 1
ATOM 720 O O . ALA A 1 90 ? -2.026 -4.798 13.185 1.00 80.88 90 ALA A O 1
ATOM 721 N N . ARG A 1 91 ? 0.053 -5.339 12.478 1.00 85.06 91 ARG A N 1
ATOM 722 C CA . ARG A 1 91 ? -0.108 -4.811 11.114 1.00 85.06 91 ARG A CA 1
ATOM 723 C C . ARG A 1 91 ? -1.145 -5.632 10.351 1.00 85.06 91 ARG A C 1
ATOM 725 O O . ARG A 1 91 ? -2.063 -5.051 9.781 1.00 85.06 91 ARG A O 1
ATOM 732 N N . ASP A 1 92 ? -1.071 -6.959 10.438 1.00 85.12 92 ASP A N 1
ATOM 733 C CA . ASP A 1 92 ? -2.032 -7.864 9.791 1.00 85.12 92 ASP A CA 1
ATOM 734 C C . ASP A 1 92 ? -3.457 -7.629 10.259 1.00 85.12 92 ASP A C 1
ATOM 736 O O . ASP A 1 92 ? -4.368 -7.555 9.443 1.00 85.12 92 ASP A O 1
ATOM 740 N N . GLY A 1 93 ? -3.653 -7.451 11.567 1.00 84.94 93 GLY A N 1
ATOM 741 C CA . GLY A 1 93 ? -4.973 -7.169 12.122 1.00 84.94 93 GLY A CA 1
ATOM 742 C C . GLY A 1 93 ? -5.586 -5.873 11.581 1.00 84.94 93 GLY A C 1
ATOM 743 O O . GLY A 1 93 ? -6.791 -5.821 11.342 1.00 84.94 93 GLY A O 1
ATOM 744 N N . ILE A 1 94 ? -4.775 -4.834 11.353 1.00 85.62 94 ILE A N 1
ATOM 745 C CA . ILE A 1 94 ? -5.240 -3.571 10.758 1.00 85.62 94 ILE A CA 1
ATOM 746 C C . ILE A 1 94 ? -5.583 -3.765 9.280 1.00 85.62 94 ILE A C 1
ATOM 748 O O . ILE A 1 94 ? -6.646 -3.325 8.846 1.00 85.62 94 ILE A O 1
ATOM 752 N N . LEU A 1 95 ? -4.723 -4.444 8.518 1.00 87.00 95 LEU A N 1
ATOM 753 C CA . LEU A 1 95 ? -4.957 -4.697 7.093 1.00 87.00 95 LEU A CA 1
ATOM 754 C C . LEU A 1 95 ? -6.179 -5.602 6.872 1.00 87.00 95 LEU A C 1
ATOM 756 O O . LEU A 1 95 ? -7.018 -5.303 6.029 1.00 87.00 95 LEU A O 1
ATOM 760 N N . ALA A 1 96 ? -6.334 -6.655 7.678 1.00 87.31 96 ALA A N 1
ATOM 761 C CA . ALA A 1 96 ? -7.495 -7.542 7.645 1.00 87.31 96 ALA A CA 1
ATOM 762 C C . ALA A 1 96 ? -8.790 -6.813 8.031 1.00 87.31 96 ALA A C 1
ATOM 764 O O . ALA A 1 96 ? -9.855 -7.094 7.481 1.00 87.31 96 ALA A O 1
ATOM 765 N N . TRP A 1 97 ? -8.712 -5.857 8.961 1.00 88.81 97 TRP A N 1
ATOM 766 C CA . TRP A 1 97 ? -9.853 -5.010 9.288 1.00 88.81 97 TRP A CA 1
ATOM 767 C C . TRP A 1 97 ? -10.201 -4.053 8.143 1.00 88.81 97 TRP A C 1
ATOM 769 O O . TRP A 1 97 ? -11.379 -3.909 7.836 1.00 88.81 97 TRP A O 1
ATOM 779 N N . LEU A 1 98 ? -9.211 -3.436 7.485 1.00 87.56 98 LEU A N 1
ATOM 780 C CA . LEU A 1 98 ? -9.436 -2.563 6.323 1.00 87.56 98 LEU A CA 1
ATOM 781 C C . LEU A 1 98 ? -10.091 -3.314 5.159 1.00 87.56 98 LEU A C 1
ATOM 783 O O . LEU A 1 98 ? -10.999 -2.781 4.523 1.00 87.56 98 LEU A O 1
ATOM 787 N N . ASP A 1 99 ? -9.682 -4.562 4.932 1.00 86.94 99 ASP A N 1
ATOM 788 C CA . ASP A 1 99 ? -10.277 -5.450 3.928 1.00 86.94 99 ASP A CA 1
ATOM 789 C C . ASP A 1 99 ? -11.764 -5.731 4.216 1.00 86.94 99 ASP A C 1
ATOM 791 O O . ASP A 1 99 ? -12.604 -5.737 3.316 1.00 86.94 99 ASP A O 1
ATOM 795 N N . ARG A 1 100 ? -12.114 -5.875 5.500 1.00 89.38 100 ARG A N 1
ATOM 796 C CA . ARG A 1 100 ? -13.479 -6.162 5.979 1.00 89.38 100 ARG A CA 1
ATOM 797 C C . ARG A 1 100 ? -14.224 -4.929 6.494 1.00 89.38 100 ARG A C 1
ATOM 799 O O . ARG A 1 100 ? -15.248 -5.073 7.161 1.00 89.38 100 ARG A O 1
ATOM 806 N N . ALA A 1 101 ? -13.725 -3.724 6.222 1.00 87.88 101 ALA A N 1
ATOM 807 C CA . ALA A 1 101 ? -14.266 -2.514 6.824 1.00 87.88 101 ALA A CA 1
ATOM 808 C C . ALA A 1 101 ? -15.744 -2.316 6.429 1.00 87.88 101 ALA A C 1
ATOM 810 O O . ALA A 1 101 ? -16.098 -2.492 5.258 1.00 87.88 101 ALA A O 1
ATOM 811 N N . PRO A 1 102 ? -16.616 -1.894 7.365 1.00 85.62 102 PRO A N 1
ATOM 812 C CA . PRO A 1 102 ? -18.033 -1.678 7.068 1.00 85.62 102 PRO A CA 1
ATOM 813 C C . PRO A 1 102 ? -18.255 -0.487 6.122 1.00 85.62 102 PRO A C 1
ATOM 815 O O . PRO A 1 102 ? -19.299 -0.389 5.487 1.00 85.62 102 PRO A O 1
ATOM 818 N N . ILE A 1 103 ? -17.265 0.404 5.997 1.00 90.38 103 ILE A N 1
ATOM 819 C CA . ILE A 1 103 ? -17.318 1.597 5.151 1.00 90.38 103 ILE A CA 1
ATOM 820 C C . ILE A 1 103 ? -16.829 1.241 3.734 1.00 90.38 103 ILE A C 1
ATOM 822 O O . ILE A 1 103 ? -15.635 0.974 3.553 1.00 90.38 103 ILE A O 1
ATOM 826 N N . PRO A 1 104 ? -17.689 1.301 2.695 1.00 86.75 104 PRO A N 1
ATOM 827 C CA . PRO A 1 104 ? -17.318 0.908 1.333 1.00 86.75 104 PRO A CA 1
ATOM 828 C C . PRO A 1 104 ? -16.160 1.720 0.747 1.00 86.75 104 PRO A C 1
ATOM 830 O O . PRO A 1 104 ? -15.378 1.195 -0.042 1.00 86.75 104 PRO A O 1
ATOM 833 N N . LEU A 1 105 ? -16.033 2.993 1.135 1.00 86.81 105 LEU A N 1
ATOM 834 C CA . LEU A 1 105 ? -14.952 3.865 0.679 1.00 86.81 105 LEU A CA 1
ATOM 835 C C . LEU A 1 105 ? -13.578 3.386 1.172 1.00 86.81 105 LEU A C 1
ATOM 837 O O . LEU A 1 105 ? -12.625 3.386 0.395 1.00 86.81 105 LEU A O 1
ATOM 841 N N . LEU A 1 106 ? -13.487 2.910 2.420 1.00 86.56 106 LEU A N 1
ATOM 842 C CA . LEU A 1 106 ? -12.244 2.360 2.972 1.00 86.56 106 LEU A CA 1
ATOM 843 C C . LEU A 1 106 ? -11.828 1.095 2.234 1.00 86.56 106 LEU A C 1
ATOM 845 O O . LEU A 1 106 ? -10.671 0.974 1.840 1.00 86.56 106 LEU A O 1
ATOM 849 N N . ARG A 1 107 ? -12.785 0.196 1.976 1.00 88.19 107 ARG A N 1
ATOM 850 C CA . ARG A 1 107 ? -12.517 -1.019 1.201 1.00 88.19 107 ARG A CA 1
ATOM 851 C C . ARG A 1 107 ? -12.056 -0.695 -0.215 1.00 88.19 107 ARG A C 1
ATOM 853 O O . ARG A 1 107 ? -11.108 -1.302 -0.690 1.00 88.19 107 ARG A O 1
ATOM 860 N N . LYS A 1 108 ? -12.697 0.270 -0.890 1.00 88.56 108 LYS A N 1
ATOM 861 C CA . LYS A 1 108 ? -12.291 0.710 -2.237 1.00 88.56 108 LYS A CA 1
ATOM 862 C C . LYS A 1 108 ? -10.867 1.268 -2.236 1.00 88.56 108 LYS A C 1
ATOM 864 O O . LYS A 1 108 ? -10.077 0.889 -3.095 1.00 88.56 108 LYS A O 1
ATOM 869 N N . GLY A 1 109 ? -10.531 2.116 -1.261 1.00 88.38 109 GLY A N 1
ATOM 870 C CA . GLY A 1 109 ? -9.173 2.642 -1.089 1.00 88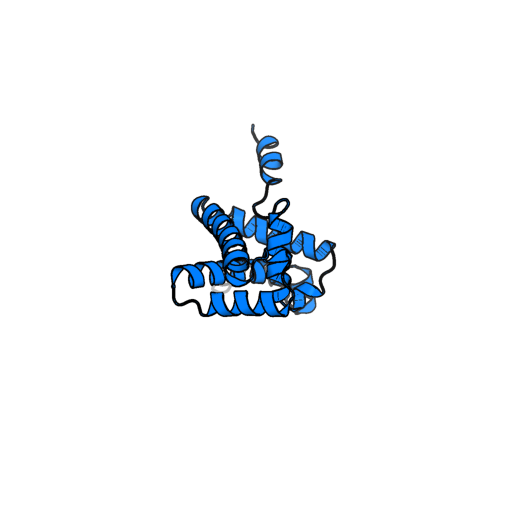.38 109 GLY A CA 1
ATOM 871 C C . GLY A 1 109 ? -8.149 1.533 -0.843 1.00 88.38 109 GLY A C 1
ATOM 872 O O . GLY A 1 109 ? -7.119 1.482 -1.514 1.00 88.38 109 GLY A O 1
ATOM 873 N N . PHE A 1 110 ? -8.475 0.589 0.044 1.00 89.94 110 PHE A N 1
ATOM 874 C CA . PHE A 1 110 ? -7.624 -0.559 0.347 1.00 89.94 110 PHE A CA 1
ATOM 875 C C . PHE A 1 110 ? -7.418 -1.467 -0.869 1.00 89.94 110 PHE A C 1
ATOM 877 O O . PHE A 1 110 ? -6.289 -1.845 -1.174 1.00 89.94 110 PHE A O 1
ATOM 884 N N . TRP A 1 111 ? -8.487 -1.770 -1.604 1.00 89.00 111 TRP A N 1
ATOM 885 C CA . TRP A 1 111 ? -8.430 -2.583 -2.815 1.00 89.00 111 TRP A CA 1
ATOM 886 C C . TRP A 1 111 ? -7.599 -1.912 -3.915 1.00 89.00 111 TRP A C 1
ATOM 888 O O . TRP A 1 111 ? -6.787 -2.572 -4.564 1.00 89.00 111 TRP A O 1
ATOM 898 N N . GLY A 1 112 ? -7.728 -0.590 -4.076 1.00 89.94 112 GLY A N 1
ATOM 899 C CA . GLY A 1 112 ? -6.894 0.196 -4.985 1.00 89.94 112 GLY A CA 1
ATOM 900 C C . GLY A 1 112 ? -5.412 0.151 -4.603 1.00 89.94 112 GLY A C 1
ATOM 901 O O . GLY A 1 112 ? -4.570 -0.140 -5.450 1.00 89.94 112 GLY A O 1
ATOM 902 N N . LEU A 1 113 ? -5.090 0.353 -3.321 1.00 89.62 113 LEU A N 1
ATOM 903 C CA . LEU A 1 113 ? -3.717 0.251 -2.820 1.00 89.62 113 LEU A CA 1
ATOM 904 C C . LEU A 1 113 ? -3.143 -1.157 -3.029 1.00 89.62 113 LEU A C 1
ATOM 906 O O . LEU A 1 113 ? -2.054 -1.303 -3.575 1.00 89.62 113 LEU A O 1
ATOM 910 N N . LYS A 1 114 ? -3.889 -2.199 -2.651 1.00 89.62 114 LYS A N 1
ATOM 911 C CA . LYS A 1 114 ? -3.502 -3.600 -2.858 1.00 89.62 114 LYS A CA 1
ATOM 912 C C . LYS A 1 114 ? -3.226 -3.893 -4.331 1.00 89.62 114 LYS A C 1
ATOM 914 O O . LYS A 1 114 ? -2.222 -4.525 -4.639 1.00 89.62 114 LYS A O 1
ATOM 919 N N . THR A 1 115 ? -4.076 -3.401 -5.229 1.00 90.25 115 THR A N 1
ATOM 920 C CA . THR A 1 115 ? -3.893 -3.552 -6.678 1.00 90.25 115 THR A CA 1
ATOM 921 C C . THR A 1 115 ? -2.593 -2.908 -7.144 1.00 90.25 115 THR A C 1
ATOM 923 O O . THR A 1 115 ? -1.842 -3.544 -7.874 1.00 90.25 115 THR A O 1
ATOM 926 N N . LEU A 1 116 ? -2.288 -1.689 -6.690 1.00 90.00 116 LEU A N 1
ATOM 927 C CA . LEU A 1 116 ? -1.036 -1.004 -7.030 1.00 90.00 116 LEU A CA 1
ATOM 928 C C . LEU A 1 116 ? 0.195 -1.768 -6.534 1.00 90.00 116 LEU A C 1
ATOM 930 O O . LEU A 1 116 ? 1.157 -1.913 -7.279 1.00 90.00 116 LEU A O 1
ATOM 934 N N . LEU A 1 117 ? 0.158 -2.288 -5.306 1.00 89.75 117 LEU A N 1
ATOM 935 C CA . LEU A 1 117 ? 1.264 -3.066 -4.743 1.00 89.75 117 LEU A CA 1
ATOM 936 C C . LEU A 1 117 ? 1.446 -4.402 -5.477 1.00 89.75 117 LEU A C 1
ATOM 938 O O . LEU A 1 117 ? 2.569 -4.781 -5.788 1.00 89.75 117 LEU A O 1
ATOM 942 N N . LEU A 1 118 ? 0.357 -5.095 -5.815 1.00 87.62 118 LEU A N 1
ATOM 943 C CA . LEU A 1 118 ? 0.423 -6.311 -6.630 1.00 87.62 118 LEU A CA 1
ATOM 944 C C . LEU A 1 118 ? 0.986 -6.014 -8.024 1.00 87.62 118 LEU A C 1
ATOM 946 O O . LEU A 1 118 ? 1.860 -6.740 -8.484 1.00 87.62 118 LEU A O 1
ATOM 950 N N . MET A 1 119 ? 0.553 -4.923 -8.660 1.00 88.19 119 MET A N 1
ATOM 951 C CA . MET A 1 119 ? 1.128 -4.437 -9.919 1.00 88.19 119 MET A CA 1
ATOM 952 C C . MET A 1 119 ? 2.629 -4.176 -9.788 1.00 88.19 119 MET A C 1
ATOM 954 O O . MET A 1 119 ? 3.399 -4.639 -10.621 1.00 88.19 119 MET A O 1
ATOM 958 N N . GLY A 1 120 ? 3.052 -3.505 -8.714 1.00 86.31 120 GLY A N 1
ATOM 959 C CA . GLY A 1 120 ? 4.460 -3.246 -8.421 1.00 86.31 120 GLY A CA 1
ATOM 960 C C . GLY A 1 120 ? 5.307 -4.513 -8.339 1.00 86.31 120 GLY A C 1
ATOM 961 O O . GLY A 1 120 ? 6.453 -4.506 -8.773 1.00 86.31 120 GLY A O 1
ATOM 962 N N . TYR A 1 121 ? 4.752 -5.601 -7.799 1.00 87.06 121 TYR A N 1
ATOM 963 C CA . TYR A 1 121 ? 5.451 -6.880 -7.694 1.00 87.06 121 TYR A CA 1
ATOM 964 C C . TYR A 1 121 ? 5.446 -7.651 -9.017 1.00 87.06 121 TYR A C 1
ATOM 966 O O . TYR A 1 121 ? 6.502 -8.065 -9.488 1.00 87.06 121 TYR A O 1
ATOM 974 N N . TYR A 1 122 ? 4.271 -7.824 -9.624 1.00 85.81 122 TYR A N 1
ATOM 975 C CA . TYR A 1 122 ? 4.101 -8.686 -10.792 1.00 85.81 122 TYR A CA 1
ATOM 976 C C . TYR A 1 122 ? 4.585 -8.067 -12.096 1.00 85.81 122 TYR A C 1
ATOM 978 O O . TYR A 1 122 ? 4.993 -8.808 -12.976 1.00 85.81 122 TYR A O 1
ATOM 986 N N . ALA A 1 123 ? 4.583 -6.740 -12.233 1.00 84.44 123 ALA A N 1
ATOM 987 C CA . ALA A 1 123 ? 5.087 -6.091 -13.444 1.00 84.44 123 ALA A CA 1
ATOM 988 C C . ALA A 1 123 ? 6.626 -6.055 -13.516 1.00 84.44 123 ALA A C 1
ATOM 990 O O . ALA A 1 123 ? 7.183 -5.482 -14.456 1.00 84.44 123 ALA A O 1
ATOM 991 N N . ARG A 1 124 ? 7.326 -6.635 -12.531 1.00 84.81 124 ARG A N 1
ATOM 992 C CA . ARG A 1 124 ? 8.787 -6.733 -12.539 1.00 84.81 124 ARG A CA 1
ATOM 993 C C . ARG A 1 124 ? 9.248 -7.742 -13.597 1.00 84.81 124 ARG A C 1
ATOM 995 O O . ARG A 1 124 ? 8.791 -8.885 -13.563 1.00 84.81 124 ARG A O 1
ATOM 1002 N N . PRO A 1 125 ? 10.203 -7.382 -14.474 1.00 74.12 125 PRO A N 1
ATOM 1003 C CA . PRO A 1 125 ? 10.737 -8.282 -15.497 1.00 74.12 125 PRO A CA 1
ATOM 1004 C C . PRO A 1 125 ? 11.284 -9.595 -14.926 1.00 74.12 125 PRO A C 1
ATOM 1006 O O . PRO A 1 125 ? 10.994 -10.655 -15.469 1.00 74.12 125 PRO A O 1
ATOM 1009 N N . ALA A 1 126 ? 11.980 -9.541 -13.785 1.00 75.75 126 ALA A N 1
ATOM 1010 C CA . ALA A 1 126 ? 12.485 -10.735 -13.103 1.00 75.75 126 ALA A CA 1
ATOM 1011 C C . ALA A 1 126 ? 11.357 -11.702 -12.690 1.00 75.75 126 ALA A C 1
ATOM 1013 O O . ALA A 1 126 ? 11.513 -12.915 -12.776 1.00 75.75 126 ALA A O 1
ATOM 1014 N N . CYS A 1 127 ? 10.183 -11.177 -12.315 1.00 75.88 127 CYS A N 1
ATOM 1015 C CA . CYS A 1 127 ? 9.019 -12.007 -12.001 1.00 75.88 127 CYS A CA 1
ATOM 1016 C C . CYS A 1 127 ? 8.469 -12.693 -13.262 1.00 75.88 127 CYS A C 1
ATOM 1018 O O . CYS A 1 127 ? 8.047 -13.844 -13.205 1.00 75.88 127 CYS A O 1
ATOM 1020 N N . HIS A 1 128 ? 8.516 -12.031 -14.422 1.00 70.19 128 HIS A N 1
ATOM 1021 C CA . HIS A 1 128 ? 8.133 -12.660 -15.688 1.00 70.19 128 HIS A CA 1
ATOM 1022 C C . HIS A 1 128 ? 9.076 -13.812 -16.065 1.00 70.19 128 HIS A C 1
ATOM 1024 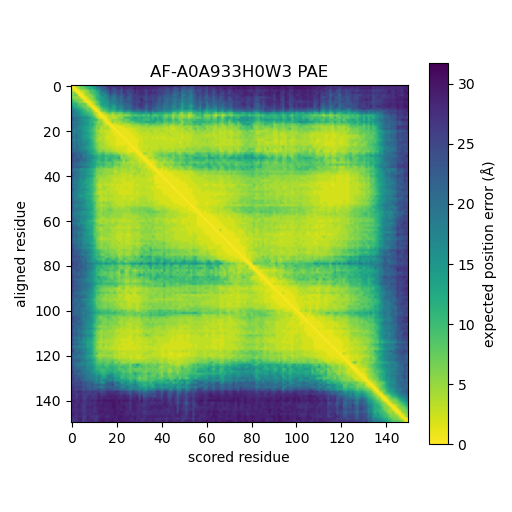O O . HIS A 1 128 ? 8.605 -14.841 -16.544 1.00 70.19 128 HIS A O 1
ATOM 1030 N N . GLU A 1 129 ? 10.382 -13.666 -15.820 1.00 68.94 129 GLU A N 1
ATOM 1031 C CA . GLU A 1 129 ? 11.370 -14.724 -16.067 1.00 68.94 129 GLU A CA 1
ATOM 1032 C C . GLU A 1 129 ? 11.165 -15.931 -15.141 1.00 68.94 129 GLU A C 1
ATOM 1034 O O . GLU A 1 129 ? 11.112 -17.061 -15.625 1.00 68.94 129 GLU A O 1
ATOM 1039 N N . GLU A 1 130 ? 10.950 -15.700 -13.840 1.00 71.56 130 GLU A N 1
ATOM 1040 C CA . GLU A 1 130 ? 10.635 -16.754 -12.860 1.00 71.56 130 GLU A CA 1
ATOM 1041 C C . GLU A 1 130 ? 9.343 -17.511 -13.200 1.00 71.56 130 GLU A C 1
ATOM 1043 O O . GLU A 1 130 ? 9.247 -18.721 -12.993 1.00 71.56 130 GLU A O 1
ATOM 1048 N N . LEU A 1 131 ? 8.346 -16.809 -13.745 1.00 70.94 131 LEU A N 1
ATOM 1049 C CA . LEU A 1 131 ? 7.067 -17.392 -14.154 1.00 70.94 131 LEU A CA 1
ATOM 1050 C C . LEU A 1 131 ? 7.121 -18.066 -15.536 1.00 70.94 131 LEU A C 1
ATOM 1052 O O . LEU A 1 131 ? 6.108 -18.601 -15.986 1.00 70.94 131 LEU A O 1
ATOM 1056 N N . GLY A 1 132 ? 8.258 -18.017 -16.241 1.00 70.88 132 GLY A N 1
ATOM 1057 C CA . GLY A 1 132 ? 8.364 -18.483 -17.628 1.00 70.88 132 GLY A CA 1
ATOM 1058 C C . GLY A 1 132 ? 7.488 -17.685 -18.605 1.00 70.88 132 GLY A C 1
ATOM 1059 O O . GLY A 1 132 ? 7.204 -18.138 -19.717 1.00 70.88 132 GLY A O 1
ATOM 1060 N N . TYR A 1 133 ? 7.037 -16.497 -18.202 1.00 62.53 133 TYR A N 1
ATOM 1061 C CA . TYR A 1 133 ? 6.160 -15.645 -18.986 1.00 62.53 133 TYR A CA 1
ATOM 1062 C C . TYR A 1 133 ? 6.977 -14.856 -20.011 1.00 62.53 133 TYR A C 1
ATOM 1064 O O . TYR A 1 133 ? 7.581 -13.826 -19.714 1.00 62.53 133 TYR A O 1
ATOM 1072 N N . ARG A 1 134 ? 6.973 -15.326 -21.261 1.00 62.72 134 ARG A N 1
ATOM 1073 C CA . ARG A 1 134 ? 7.464 -14.555 -22.407 1.00 62.72 134 ARG A CA 1
ATOM 1074 C C . ARG A 1 134 ? 6.311 -13.749 -23.001 1.00 62.72 134 ARG A C 1
ATOM 1076 O O . ARG A 1 134 ? 5.428 -14.356 -23.611 1.00 62.72 134 ARG A O 1
ATOM 1083 N N . PRO A 1 135 ? 6.303 -12.406 -22.898 1.00 62.16 135 PRO A N 1
ATOM 1084 C CA . PRO A 1 135 ? 5.350 -11.617 -23.655 1.00 62.16 135 PRO A CA 1
ATOM 1085 C C . PRO A 1 135 ? 5.636 -11.842 -25.141 1.00 62.16 135 PRO A C 1
ATOM 1087 O O . PRO A 1 135 ? 6.651 -11.393 -25.674 1.00 62.16 135 PRO A O 1
ATOM 1090 N N . LEU A 1 136 ? 4.737 -12.553 -25.821 1.00 61.25 136 LEU A N 1
ATOM 1091 C CA . LEU A 1 136 ? 4.670 -12.547 -27.273 1.00 61.25 136 LEU A CA 1
ATOM 1092 C C . LEU A 1 136 ? 4.249 -11.135 -27.688 1.00 61.25 136 LEU A C 1
ATOM 1094 O O . LEU A 1 136 ? 3.086 -10.876 -27.978 1.00 61.25 136 LEU A O 1
ATOM 1098 N N . LEU A 1 137 ? 5.210 -10.215 -27.771 1.00 59.22 137 LEU A N 1
ATOM 1099 C CA . LEU A 1 137 ? 5.121 -9.031 -28.626 1.00 59.22 137 LEU A CA 1
ATOM 1100 C C . LEU A 1 137 ? 5.197 -9.486 -30.090 1.00 59.22 137 LEU A C 1
ATOM 1102 O O . LEU A 1 137 ? 6.031 -9.050 -30.874 1.00 59.22 137 LEU A O 1
ATOM 1106 N N . ARG A 1 138 ? 4.326 -10.421 -30.469 1.00 52.16 138 ARG A N 1
ATOM 1107 C CA . ARG A 1 138 ? 3.988 -10.649 -31.858 1.00 52.16 138 ARG A CA 1
ATOM 1108 C C . ARG A 1 138 ? 2.778 -9.769 -32.080 1.00 52.16 138 ARG A C 1
ATOM 1110 O O . ARG A 1 138 ? 1.710 -10.057 -31.549 1.00 52.16 138 ARG A O 1
ATOM 1117 N N . GLY A 1 139 ? 2.971 -8.677 -32.813 1.00 50.00 139 GLY A N 1
ATOM 1118 C CA . GLY A 1 139 ? 1.877 -7.915 -33.401 1.00 50.00 139 GLY A CA 1
ATOM 1119 C C . GLY A 1 139 ? 1.038 -8.845 -34.277 1.00 50.00 139 GLY A C 1
ATOM 1120 O O . GLY A 1 139 ? 1.274 -8.970 -35.471 1.00 50.00 139 GLY A O 1
ATOM 1121 N N . GLY A 1 140 ? 0.116 -9.579 -33.663 1.00 47.31 140 GLY A N 1
ATOM 1122 C CA . GLY A 1 140 ? -0.938 -10.320 -34.332 1.00 47.31 140 GLY A CA 1
ATOM 1123 C C . GLY A 1 140 ? -2.125 -9.376 -34.485 1.00 47.31 140 GLY A C 1
ATOM 1124 O O . GLY A 1 140 ? -2.477 -8.662 -33.557 1.00 47.31 140 GLY A O 1
ATOM 1125 N N . GLY A 1 141 ? -2.786 -9.276 -35.624 1.00 51.00 141 GLY A N 1
ATOM 1126 C CA . GLY A 1 141 ? -2.731 -10.157 -36.778 1.00 51.00 141 GLY A CA 1
ATOM 1127 C C . GLY A 1 141 ? -3.943 -9.862 -37.647 1.00 51.00 141 GLY A C 1
ATOM 1128 O O . GLY A 1 141 ? -4.797 -10.717 -37.818 1.00 51.00 141 GLY A O 1
ATOM 1129 N N . LEU A 1 142 ? -4.041 -8.628 -38.152 1.00 53.69 142 LEU A N 1
ATOM 1130 C CA . LEU A 1 142 ? -5.056 -8.247 -39.145 1.00 53.69 142 LEU A CA 1
ATOM 1131 C C . LEU A 1 142 ? -4.459 -7.945 -40.529 1.00 53.69 142 LEU A C 1
ATOM 1133 O O . LEU A 1 142 ? -5.206 -7.754 -41.482 1.00 53.69 142 LEU A O 1
ATOM 1137 N N . ALA A 1 143 ? -3.129 -7.948 -40.671 1.00 53.78 143 ALA A N 1
ATOM 1138 C CA . ALA A 1 143 ? -2.473 -7.727 -41.963 1.00 53.78 143 ALA A CA 1
ATOM 1139 C C . ALA A 1 143 ? -2.168 -9.032 -42.727 1.00 53.78 143 ALA A C 1
ATOM 1141 O O . ALA A 1 143 ? -2.214 -9.040 -43.949 1.00 53.78 143 ALA A O 1
ATOM 1142 N N . ALA A 1 144 ? -1.936 -10.155 -42.037 1.00 51.94 144 ALA A N 1
ATOM 1143 C CA . ALA A 1 144 ? -1.505 -11.402 -42.685 1.00 51.94 144 ALA A CA 1
ATOM 1144 C C . ALA A 1 144 ? -2.645 -12.249 -43.294 1.00 51.94 144 ALA A C 1
ATOM 1146 O O . ALA A 1 144 ? -2.374 -13.232 -43.974 1.00 51.94 144 ALA A O 1
ATOM 1147 N N . ALA A 1 145 ? -3.915 -11.881 -43.080 1.00 52.72 145 ALA A N 1
ATOM 1148 C CA . ALA A 1 145 ? -5.072 -12.614 -43.612 1.00 52.72 145 ALA A CA 1
ATOM 1149 C C . ALA A 1 145 ? -5.602 -12.062 -44.953 1.00 52.72 145 ALA A C 1
ATOM 1151 O O . ALA A 1 145 ? -6.602 -12.561 -45.460 1.00 52.72 145 ALA A O 1
ATOM 1152 N N . ARG A 1 146 ? -4.967 -11.029 -45.533 1.00 55.66 146 ARG A N 1
ATOM 1153 C CA . ARG A 1 146 ? -5.412 -10.413 -46.799 1.00 55.66 146 ARG A CA 1
ATOM 1154 C C . ARG A 1 146 ? -4.638 -10.849 -48.045 1.00 55.66 146 ARG A C 1
ATOM 1156 O O . ARG A 1 146 ? -5.073 -10.515 -49.139 1.00 55.66 146 ARG A O 1
ATOM 1163 N N . GLU A 1 147 ? -3.559 -11.620 -47.912 1.00 54.94 147 GLU A N 1
ATOM 1164 C CA . GLU A 1 147 ? -2.685 -11.957 -49.054 1.00 54.94 147 GLU A CA 1
ATOM 1165 C C . GLU A 1 147 ? -2.765 -13.413 -49.548 1.00 54.94 147 GLU A C 1
ATOM 1167 O O . GLU A 1 147 ? -2.076 -13.758 -50.498 1.00 54.94 147 GLU A O 1
ATOM 1172 N N . GLN A 1 148 ? -3.629 -14.270 -48.988 1.00 55.81 148 GLN A N 1
ATOM 1173 C CA . GLN A 1 148 ? -3.808 -15.661 -49.464 1.00 55.81 148 GLN A CA 1
ATOM 1174 C C . GLN A 1 148 ? -5.167 -15.911 -50.136 1.00 55.81 148 GLN A C 1
ATOM 1176 O O . GLN A 1 148 ? -5.732 -16.997 -50.052 1.00 55.81 148 GLN A O 1
ATOM 1181 N N . GLY A 1 149 ? -5.706 -14.891 -50.801 1.00 55.34 149 GLY A N 1
ATOM 1182 C CA . GLY A 1 149 ? -6.953 -14.987 -51.553 1.00 55.34 149 GLY A CA 1
ATOM 1183 C C . GLY A 1 149 ? -6.873 -14.238 -52.875 1.00 55.34 149 GLY A C 1
ATOM 1184 O O . GLY A 1 149 ? -7.574 -13.240 -53.043 1.00 55.34 149 GLY A O 1
ATOM 1185 N N . ARG A 1 150 ? -6.011 -14.689 -53.791 1.00 40.75 150 ARG A N 1
ATOM 1186 C CA . ARG A 1 150 ? -6.146 -14.417 -55.225 1.00 40.75 150 ARG A CA 1
ATOM 1187 C C . ARG A 1 150 ? -5.429 -15.455 -56.067 1.00 40.75 150 ARG A C 1
ATOM 1189 O O . ARG A 1 150 ? -4.281 -15.787 -55.709 1.00 40.75 150 ARG A O 1
#

Secondary structure (DSSP, 8-state):
--SHHHHHTTSS-SS-HHHHHHHHHHHHHHSGGGGG--HHHHHHHHHHHHHHHHTS-HHHHHHHHHHHHHHHHHHHHHHSS-GGGS-HHHHHHHHHHHHT-SSHHHHHHHHHHHHHHHHHHHT-HHHHHHTT--------SSSTTSSS--

Sequence (150 aa):
MDRAKESASREEGFASGSRREHLWAIAERIVPPAARLDESARIEFLRIVDRAVAERPAAVQRQLGLFLVLVDVLAVLRRFRTFRRLPPGARDGILAWLDRAPIPLLRKGFWGLKTLLLMGYYARPACHEELGYRPLLRGGGLAAAREQGR

Solvent-accessible surface area (backbone atoms only — not comparable to full-atom values): 8783 Å² total; per-residue (Å²): 137,85,55,71,65,61,56,62,66,55,70,71,36,81,56,34,77,74,46,37,58,50,53,47,63,48,36,40,69,77,38,62,73,57,64,74,53,51,72,68,55,48,53,51,24,49,50,46,35,24,51,65,42,67,78,43,59,69,68,56,45,50,49,54,53,50,48,54,50,47,51,31,50,50,27,29,74,75,66,77,36,46,51,86,75,46,56,71,73,59,44,49,54,52,53,55,44,41,70,66,38,92,50,67,67,55,27,53,53,47,51,51,52,52,49,42,49,50,47,16,55,61,73,33,68,68,48,27,61,78,67,69,55,73,83,75,85,62,90,74,77,81,73,80,79,71,78,85,78,130

Nearest PDB structures (foldseek):
  3nrw-assembly1_A  TM=4.838E-01  e=2.321E+00  Haloarcula marismortui
  2ezb-assembly1_A  TM=2.090E-01  e=6.964E+00  Escherichia coli